Protein AF-A0AAE0UVV4-F1 (afdb_monomer)

Organism: NCBI:txid175788

Secondary structure (DSSP, 8-state):
-----------GGG-HHHHHHHT----PPPPS----SS-SS--------HHHHHHHHHTTTSPPPS---TTSEE--GGGHHHHHHHHHS-TTT-S--HHHHHHHHHTTEE-TTHHHHHHHHHHH-HHHHHH----S--SS---PPPPPSSTTS---------EEEETTEEE-

Mean predicted aligned error: 16.64 Å

Solvent-accessible surface area (backbone atoms only — not comparable to full-atom values): 11741 Å² total; per-residue (Å²): 137,86,86,86,82,84,90,76,96,71,61,72,94,76,42,62,72,64,60,61,63,78,69,66,74,84,76,74,79,76,80,89,73,74,78,65,97,59,65,100,76,68,85,84,60,82,84,75,53,68,64,58,57,49,44,60,54,46,43,77,78,49,71,75,69,98,80,70,64,91,81,40,44,68,55,57,81,93,44,50,66,60,53,50,47,56,61,34,69,32,84,92,50,65,61,54,55,51,71,55,44,43,54,60,48,58,67,49,39,44,56,97,58,49,67,58,54,39,43,52,54,49,67,68,31,64,70,49,55,73,68,52,75,80,84,67,73,75,90,71,76,89,78,74,78,80,82,71,90,52,90,87,71,72,85,88,85,85,82,81,63,79,53,78,75,54,94,87,51,72,39,123

Nearest PDB structures (foldseek):
  7q5b-assembly1_D  TM=4.687E-01  e=5.201E-03  Saccharomyces cerevisiae S288C

Structure (mmCIF, N/CA/C/O backbone):
data_AF-A0AAE0UVV4-F1
#
_entry.id   AF-A0AAE0UVV4-F1
#
loop_
_atom_site.group_PDB
_atom_site.id
_atom_site.type_symbol
_atom_site.label_atom_id
_atom_site.label_alt_id
_atom_site.label_comp_id
_atom_site.label_asym_id
_atom_site.label_entity_id
_atom_site.label_seq_id
_atom_site.pdbx_PDB_ins_code
_atom_site.Cartn_x
_atom_site.Cartn_y
_atom_site.Cartn_z
_atom_site.occupancy
_atom_site.B_iso_or_equiv
_atom_site.auth_seq_id
_atom_site.auth_comp_id
_atom_site.auth_asym_id
_atom_site.auth_atom_id
_atom_site.pdbx_PDB_model_num
ATOM 1 N N . MET A 1 1 ? 54.205 18.860 -28.451 1.00 44.06 1 MET A N 1
ATOM 2 C CA . MET A 1 1 ? 54.454 17.885 -27.366 1.00 44.06 1 MET A CA 1
ATOM 3 C C . MET A 1 1 ? 53.700 16.613 -27.705 1.00 44.06 1 MET A C 1
ATOM 5 O O . MET A 1 1 ? 52.490 16.674 -27.863 1.00 44.06 1 MET A O 1
ATOM 9 N N . ARG A 1 2 ? 54.416 15.512 -27.951 1.00 42.84 2 ARG A N 1
ATOM 10 C CA . ARG A 1 2 ? 53.847 14.228 -28.379 1.00 42.84 2 ARG A CA 1
ATOM 11 C C . ARG A 1 2 ? 53.741 13.358 -27.128 1.00 42.84 2 ARG A C 1
ATOM 13 O O . ARG A 1 2 ? 54.767 13.078 -26.519 1.00 42.84 2 ARG A O 1
ATOM 20 N N . PHE A 1 3 ? 52.525 13.041 -26.698 1.00 47.81 3 PHE A N 1
ATOM 21 C CA . PHE A 1 3 ? 52.316 12.140 -25.568 1.00 47.81 3 PHE A CA 1
ATOM 22 C C . PHE A 1 3 ? 52.391 10.705 -26.067 1.00 47.81 3 PHE A C 1
ATOM 24 O O . PHE A 1 3 ? 51.781 10.377 -27.084 1.00 47.81 3 PHE A O 1
ATOM 31 N N . ASP A 1 4 ? 53.155 9.888 -25.353 1.00 46.38 4 ASP A N 1
ATOM 32 C CA . ASP A 1 4 ? 53.300 8.466 -25.615 1.00 46.38 4 ASP A CA 1
ATOM 33 C C . ASP A 1 4 ? 52.542 7.723 -24.514 1.00 46.38 4 ASP A C 1
ATOM 35 O O . ASP A 1 4 ? 52.834 7.888 -23.327 1.00 46.38 4 ASP A O 1
ATOM 39 N N . PHE A 1 5 ? 51.509 6.974 -24.884 1.00 58.62 5 PHE A N 1
ATOM 40 C CA . PHE A 1 5 ? 50.740 6.176 -23.938 1.00 58.62 5 PHE A CA 1
ATOM 41 C C . PHE A 1 5 ? 50.396 4.823 -24.545 1.00 58.62 5 PHE A C 1
ATOM 43 O O . PHE A 1 5 ? 50.102 4.702 -25.732 1.00 58.62 5 PHE A O 1
ATOM 50 N N . SER A 1 6 ? 50.415 3.795 -23.699 1.00 57.06 6 SER A N 1
ATOM 51 C CA . SER A 1 6 ? 50.010 2.442 -24.062 1.00 57.06 6 SER A CA 1
ATOM 52 C C . SER A 1 6 ? 48.689 2.107 -23.379 1.00 57.06 6 SER A C 1
ATOM 54 O O . SER A 1 6 ? 48.546 2.208 -22.160 1.00 57.06 6 SER A O 1
ATOM 56 N N . VAL A 1 7 ? 47.697 1.725 -24.182 1.00 66.69 7 VAL A N 1
ATOM 57 C CA . VAL A 1 7 ? 46.393 1.277 -23.691 1.00 66.69 7 VAL A CA 1
ATOM 58 C C . VAL A 1 7 ? 46.431 -0.241 -23.594 1.00 66.69 7 VAL A C 1
ATOM 60 O O . VAL A 1 7 ? 46.681 -0.926 -24.582 1.00 66.69 7 VAL A O 1
ATOM 63 N N . THR A 1 8 ? 46.188 -0.778 -22.401 1.00 67.75 8 THR A N 1
ATOM 64 C CA . THR A 1 8 ? 46.103 -2.225 -22.176 1.00 67.75 8 THR A CA 1
ATOM 65 C C . THR A 1 8 ? 44.734 -2.586 -21.621 1.00 67.75 8 THR A C 1
ATOM 67 O O . THR A 1 8 ? 44.234 -1.955 -20.690 1.00 67.75 8 THR A O 1
ATOM 70 N N . TYR A 1 9 ? 44.111 -3.608 -22.208 1.00 65.81 9 TYR A N 1
ATOM 71 C CA . TYR A 1 9 ? 42.823 -4.112 -21.749 1.00 65.81 9 TYR A CA 1
ATOM 72 C C . TYR A 1 9 ? 42.983 -4.854 -20.420 1.00 65.81 9 TYR A C 1
ATOM 74 O O . TYR A 1 9 ? 43.812 -5.760 -20.291 1.00 65.81 9 TYR A O 1
ATOM 82 N N . ARG A 1 10 ? 42.157 -4.492 -19.436 1.00 66.56 10 ARG A N 1
ATOM 83 C CA . ARG A 1 10 ? 42.039 -5.214 -18.169 1.00 66.56 10 ARG A CA 1
ATOM 84 C C . ARG A 1 10 ? 40.591 -5.666 -17.960 1.00 66.56 10 ARG A C 1
ATOM 86 O O . ARG A 1 10 ? 39.703 -4.817 -17.933 1.00 66.56 10 ARG A O 1
ATOM 93 N N . PRO A 1 11 ? 40.342 -6.975 -17.772 1.00 73.06 11 PRO A N 1
ATOM 94 C CA . PRO A 1 11 ? 39.021 -7.489 -17.422 1.00 73.06 11 PRO A CA 1
ATOM 95 C C . PRO A 1 11 ? 38.500 -6.865 -16.120 1.00 73.06 11 PRO A C 1
ATOM 97 O O . PRO A 1 11 ? 39.269 -6.691 -15.172 1.00 73.06 11 PRO A O 1
ATOM 100 N N . GLY A 1 12 ? 37.195 -6.582 -16.053 1.00 65.69 12 GLY A N 1
ATOM 101 C CA . GLY A 1 12 ? 36.562 -5.856 -14.941 1.00 65.69 12 GLY A CA 1
ATOM 102 C C . GLY A 1 12 ? 36.804 -6.465 -13.556 1.00 65.69 12 GLY A C 1
ATOM 103 O O . GLY A 1 12 ? 37.034 -5.735 -12.599 1.00 65.69 12 GLY A O 1
ATOM 104 N N . SER A 1 13 ? 36.905 -7.795 -13.458 1.00 70.94 13 SER A N 1
ATOM 105 C CA . SER A 1 13 ? 37.219 -8.500 -12.204 1.00 70.94 13 SER A CA 1
ATOM 106 C C . SER A 1 13 ? 38.595 -8.157 -11.614 1.00 70.94 13 SER A C 1
ATOM 108 O O . SER A 1 13 ? 38.845 -8.416 -10.441 1.00 70.94 13 SER A O 1
ATOM 110 N N . LYS A 1 14 ? 39.491 -7.562 -12.412 1.00 66.06 14 LYS A N 1
ATOM 111 C CA . LYS A 1 14 ? 40.833 -7.112 -12.012 1.00 66.06 14 LYS A CA 1
ATOM 112 C C . LYS A 1 14 ? 40.971 -5.582 -11.979 1.00 66.06 14 LYS A C 1
ATOM 114 O O . LYS A 1 14 ? 42.071 -5.090 -11.725 1.00 66.06 14 LYS A O 1
ATOM 119 N N . ASN A 1 15 ? 39.893 -4.831 -12.227 1.00 63.50 15 ASN A N 1
ATOM 120 C CA . ASN A 1 15 ? 39.883 -3.364 -12.274 1.00 63.50 15 ASN A CA 1
ATOM 121 C C . ASN A 1 15 ? 39.266 -2.723 -11.013 1.00 63.50 15 ASN A C 1
ATOM 123 O O . ASN A 1 15 ? 38.539 -1.737 -11.088 1.00 63.50 15 ASN A O 1
ATOM 127 N N . SER A 1 16 ? 39.566 -3.276 -9.836 1.00 59.72 16 SER A 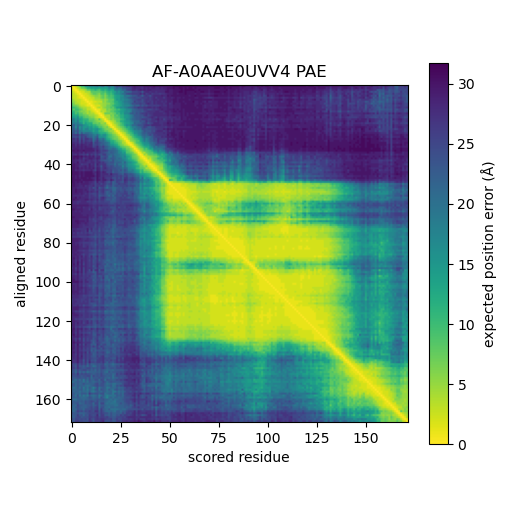N 1
ATOM 128 C CA . SER A 1 16 ? 38.983 -2.831 -8.560 1.00 59.72 16 SER A CA 1
ATOM 129 C C . SER A 1 16 ? 39.376 -1.406 -8.148 1.00 59.72 16 SER A C 1
ATOM 131 O O . SER A 1 16 ? 38.640 -0.746 -7.423 1.00 59.72 16 SER A O 1
ATOM 133 N N . LYS A 1 17 ? 40.533 -0.903 -8.607 1.00 57.97 17 LYS A N 1
ATOM 134 C CA . LYS A 1 17 ? 41.017 0.442 -8.247 1.00 57.97 17 LYS A CA 1
ATOM 135 C C . LYS A 1 17 ? 40.280 1.573 -8.966 1.00 57.97 17 LYS A C 1
ATOM 137 O O . LYS A 1 17 ? 40.100 2.624 -8.365 1.00 57.97 17 LYS A O 1
ATOM 142 N N . ALA A 1 18 ? 39.885 1.379 -10.226 1.00 55.97 18 ALA A N 1
ATOM 143 C CA . ALA A 1 18 ? 39.132 2.392 -10.969 1.00 55.97 18 ALA A CA 1
ATOM 144 C C . ALA A 1 18 ? 37.685 2.493 -10.458 1.00 55.97 18 ALA A C 1
ATOM 146 O O . ALA A 1 18 ? 37.161 3.592 -10.314 1.00 55.97 18 ALA A O 1
ATOM 147 N N . ASP A 1 19 ? 37.088 1.351 -10.106 1.00 57.84 19 ASP A N 1
ATOM 148 C CA . ASP A 1 19 ? 35.742 1.258 -9.528 1.00 57.84 19 ASP A CA 1
ATOM 149 C C . ASP A 1 19 ? 35.641 1.996 -8.176 1.00 57.84 19 ASP A C 1
ATOM 151 O O . ASP A 1 19 ? 34.710 2.761 -7.929 1.00 57.84 19 ASP A O 1
ATOM 155 N N . ALA A 1 20 ? 36.680 1.896 -7.337 1.00 51.31 20 ALA A N 1
ATOM 156 C CA . ALA A 1 20 ? 36.742 2.577 -6.041 1.00 51.31 20 ALA A CA 1
ATOM 157 C C . ALA A 1 20 ? 36.841 4.118 -6.116 1.00 51.31 20 ALA A C 1
ATOM 159 O O . ALA A 1 20 ? 36.597 4.788 -5.111 1.00 51.31 20 ALA A O 1
ATOM 160 N N . LEU A 1 21 ? 37.206 4.693 -7.269 1.00 50.88 21 LEU A N 1
ATOM 161 C CA . LEU A 1 21 ? 37.330 6.146 -7.449 1.00 50.88 21 LEU A CA 1
ATOM 162 C C . LEU A 1 21 ? 36.033 6.810 -7.941 1.00 50.88 21 LEU A C 1
ATOM 164 O O . LEU A 1 21 ? 35.871 8.008 -7.739 1.00 50.88 21 LEU A O 1
ATOM 168 N N . SER A 1 22 ? 35.088 6.060 -8.525 1.00 56.31 22 SER A N 1
ATOM 169 C CA . SER A 1 22 ? 33.776 6.600 -8.943 1.00 56.31 22 SER A CA 1
ATOM 170 C C . SER A 1 22 ? 32.768 6.742 -7.796 1.00 56.31 22 SER A C 1
ATOM 172 O O . SER A 1 22 ? 31.750 7.408 -7.952 1.00 56.31 22 SER A O 1
ATOM 174 N N . CYS A 1 23 ? 33.061 6.164 -6.628 1.00 50.50 23 CYS A N 1
ATOM 175 C CA . CYS A 1 23 ? 32.165 6.162 -5.467 1.00 50.50 23 CYS A CA 1
ATOM 176 C C . CYS A 1 23 ? 32.626 7.082 -4.322 1.00 50.50 23 CYS A C 1
ATOM 178 O O . CYS A 1 23 ? 32.057 7.034 -3.230 1.00 50.50 23 CYS A O 1
ATOM 180 N N . GLN A 1 24 ? 33.654 7.913 -4.530 1.00 48.12 24 GLN A N 1
ATOM 181 C CA . GLN A 1 24 ? 34.086 8.879 -3.519 1.00 48.12 24 GLN A CA 1
ATOM 182 C C . GLN A 1 24 ? 33.157 10.096 -3.529 1.00 48.12 24 GLN A C 1
ATOM 184 O O . GLN A 1 24 ? 33.381 11.073 -4.235 1.00 48.12 24 GLN A O 1
ATOM 189 N N . LEU A 1 25 ? 32.104 10.042 -2.714 1.00 57.22 25 LEU A N 1
ATOM 190 C CA . LEU A 1 25 ? 31.450 11.253 -2.228 1.00 57.22 25 LEU A CA 1
ATOM 191 C C . LEU A 1 25 ? 32.498 12.045 -1.439 1.00 57.22 25 LEU A C 1
ATOM 193 O O . LEU A 1 25 ? 33.008 11.548 -0.433 1.00 57.22 25 LEU A O 1
ATOM 197 N N . GLU A 1 26 ? 32.834 13.254 -1.889 1.00 51.91 26 GLU A N 1
ATOM 198 C CA . GLU A 1 26 ? 33.649 14.184 -1.110 1.00 51.91 26 GLU A CA 1
ATOM 199 C C . GLU A 1 26 ? 32.933 14.509 0.211 1.00 51.91 26 GLU A C 1
ATOM 201 O O . GLU A 1 26 ? 32.137 15.444 0.313 1.00 51.91 26 GLU A O 1
ATOM 206 N N . PHE A 1 27 ? 33.207 13.735 1.258 1.00 51.19 27 PHE A N 1
ATOM 207 C CA . PHE A 1 27 ? 32.831 14.102 2.614 1.00 51.19 27 PHE A CA 1
ATOM 208 C C . PHE A 1 27 ? 33.784 15.201 3.084 1.00 51.19 27 PHE A C 1
ATOM 210 O O . PHE A 1 27 ? 34.839 14.929 3.657 1.00 51.19 27 PHE A O 1
ATOM 217 N N . LYS A 1 28 ? 33.407 16.465 2.862 1.00 51.22 28 LYS A N 1
ATOM 218 C CA . LYS A 1 28 ? 33.945 17.570 3.664 1.00 51.22 28 LYS A CA 1
ATOM 219 C C . LYS A 1 28 ? 33.680 17.239 5.131 1.00 51.22 28 LYS A C 1
ATOM 221 O O . LYS A 1 28 ? 32.526 17.087 5.532 1.00 51.22 28 LYS A O 1
ATOM 226 N N . SER A 1 29 ? 34.739 17.111 5.923 1.00 49.31 29 SER A N 1
ATOM 227 C CA . SER A 1 29 ? 34.623 16.981 7.371 1.00 49.31 29 SER A CA 1
ATOM 228 C C . SER A 1 29 ? 33.846 18.189 7.916 1.00 49.31 29 SER A C 1
ATOM 230 O O . SER A 1 29 ? 34.221 19.331 7.634 1.00 49.31 29 SER A O 1
ATOM 232 N N . PRO A 1 30 ? 32.738 17.984 8.652 1.00 55.34 30 PRO A N 1
ATOM 233 C CA . PRO A 1 30 ? 32.025 19.097 9.255 1.00 55.34 30 PRO A CA 1
ATOM 234 C C . PRO A 1 30 ? 32.902 19.744 10.342 1.00 55.34 30 PRO A C 1
ATOM 236 O O . PRO A 1 30 ? 33.648 19.036 11.026 1.00 55.34 30 PRO A O 1
ATOM 239 N N . PRO A 1 31 ? 32.829 21.075 10.527 1.00 55.22 31 PRO A N 1
ATOM 240 C CA . PRO A 1 31 ? 33.503 21.746 11.633 1.00 55.22 31 PRO A CA 1
ATOM 241 C C . PRO A 1 31 ? 33.039 21.175 12.983 1.00 55.22 31 PRO A C 1
ATOM 243 O O . PRO A 1 31 ? 31.887 20.765 13.140 1.00 55.22 31 PRO A O 1
ATOM 246 N N . SER A 1 32 ? 33.954 21.144 13.955 1.00 57.62 32 SER A N 1
ATOM 247 C CA . SER A 1 32 ? 33.741 20.589 15.293 1.00 57.62 32 SER A CA 1
ATOM 248 C C . SER A 1 32 ? 32.548 21.245 16.004 1.00 57.62 32 SER A C 1
ATOM 250 O O . SER A 1 32 ? 32.623 22.395 16.426 1.00 57.62 32 SER A O 1
ATOM 252 N N . HIS A 1 33 ? 31.473 20.466 16.119 1.00 63.03 33 HIS A N 1
ATOM 253 C CA . HIS A 1 33 ? 30.318 20.577 17.016 1.00 63.03 33 HIS A CA 1
ATOM 254 C C . HIS A 1 33 ? 29.717 21.971 17.280 1.00 63.03 33 HIS A C 1
ATOM 256 O O . HIS A 1 33 ? 30.037 22.607 18.284 1.00 63.03 33 HIS A O 1
ATOM 262 N N . PRO A 1 34 ? 28.662 22.364 16.550 1.00 60.09 34 PRO A N 1
ATOM 263 C CA . PRO A 1 34 ? 27.498 22.932 17.205 1.00 60.09 34 PRO A CA 1
ATOM 264 C C . PRO A 1 34 ? 26.677 21.785 17.819 1.00 60.09 34 PRO A C 1
ATOM 266 O O . PRO A 1 34 ? 26.549 20.712 17.222 1.00 60.09 34 PRO A O 1
ATOM 269 N N . ASN A 1 35 ? 26.139 21.989 19.024 1.00 62.50 35 ASN A N 1
ATOM 270 C CA . ASN A 1 35 ? 25.149 21.088 19.622 1.00 62.50 35 ASN A CA 1
ATOM 271 C C . ASN A 1 35 ? 24.112 20.673 18.563 1.00 62.50 35 ASN A C 1
ATOM 273 O O . ASN A 1 35 ? 23.694 21.532 17.776 1.00 62.50 35 ASN A O 1
ATOM 277 N N . PRO A 1 36 ? 23.691 19.397 18.503 1.00 62.62 36 PRO A N 1
ATOM 278 C CA . PRO A 1 36 ? 22.674 19.009 17.545 1.00 62.62 36 PRO A CA 1
ATOM 279 C C . PRO A 1 36 ? 21.426 19.865 17.803 1.00 62.62 36 PRO A C 1
ATOM 281 O O . PRO A 1 36 ? 20.995 20.019 18.945 1.00 62.62 36 PRO A O 1
ATOM 284 N N . ILE A 1 37 ? 20.875 20.456 16.735 1.00 69.75 37 ILE A N 1
ATOM 285 C CA . ILE A 1 37 ? 19.671 21.314 16.784 1.00 69.75 37 ILE A CA 1
ATOM 286 C C . ILE A 1 37 ? 18.520 20.587 17.500 1.00 69.75 37 ILE A C 1
ATOM 288 O O . ILE A 1 37 ? 17.656 21.208 18.114 1.00 69.75 37 ILE A O 1
ATOM 292 N N . LEU A 1 38 ? 18.539 19.256 17.445 1.00 61.97 38 LEU A N 1
ATOM 293 C CA . LEU A 1 38 ? 17.647 18.377 18.174 1.00 61.97 38 LEU A CA 1
ATOM 294 C C . LEU A 1 38 ? 18.450 17.627 19.247 1.00 61.97 38 LEU A C 1
ATOM 296 O O . LEU A 1 38 ? 19.525 17.109 18.942 1.00 61.97 38 LEU A O 1
ATOM 300 N N . PRO A 1 39 ? 17.954 17.520 20.489 1.00 68.62 39 PRO A N 1
ATOM 301 C CA . PRO A 1 39 ? 18.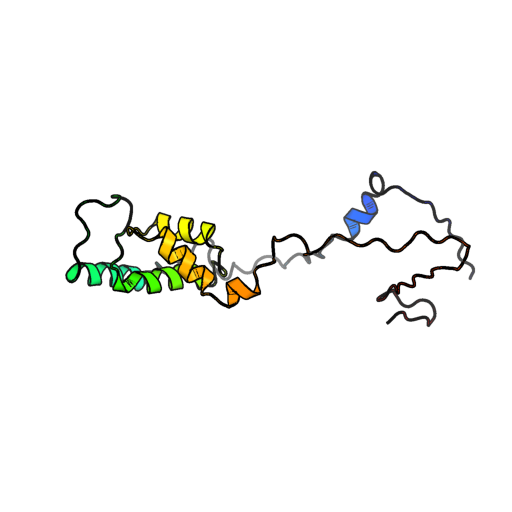617 16.707 21.501 1.00 68.62 39 PRO A CA 1
ATOM 302 C C . PRO A 1 39 ? 18.618 15.227 21.080 1.00 68.62 39 PRO A C 1
ATOM 304 O O . PRO A 1 39 ? 17.788 14.793 20.281 1.00 68.62 39 PRO A O 1
ATOM 307 N N . TYR A 1 40 ? 19.527 14.439 21.664 1.00 70.19 40 TYR A N 1
ATOM 308 C CA . TYR A 1 40 ? 19.744 13.015 21.348 1.00 70.19 40 TYR A CA 1
ATOM 309 C C . TYR A 1 40 ? 18.466 12.153 21.431 1.00 70.19 40 TYR A C 1
ATOM 311 O O . TYR A 1 40 ? 18.340 11.133 20.759 1.00 70.19 40 TYR A O 1
ATOM 319 N N . SER A 1 41 ? 17.479 12.602 22.206 1.00 66.88 41 SER A N 1
ATOM 320 C CA . SER A 1 41 ? 16.105 12.120 22.148 1.00 66.88 41 SER A CA 1
ATOM 321 C C . SER A 1 41 ? 15.159 13.235 22.588 1.00 66.88 41 SER A C 1
ATOM 323 O O . SER A 1 41 ? 15.274 13.735 23.707 1.00 66.88 41 SER A O 1
ATOM 325 N N . PHE A 1 42 ? 14.203 13.603 21.740 1.00 58.25 42 PHE A N 1
ATOM 326 C CA . PHE A 1 42 ? 13.060 14.430 22.118 1.00 58.25 42 PHE A CA 1
ATOM 327 C C . PHE A 1 42 ? 11.790 13.722 21.675 1.00 58.25 42 PHE A C 1
ATOM 329 O O . PHE A 1 42 ? 11.670 13.304 20.522 1.00 58.25 42 PHE A O 1
ATOM 336 N N . ILE A 1 43 ? 10.833 13.589 22.589 1.00 60.12 43 ILE A N 1
ATOM 337 C CA . ILE A 1 43 ? 9.481 13.176 22.228 1.00 60.12 43 ILE A CA 1
ATOM 338 C C . ILE A 1 43 ? 8.852 14.382 21.531 1.00 60.12 43 ILE A C 1
ATOM 340 O O . ILE A 1 43 ? 8.356 15.296 22.186 1.00 60.12 43 ILE A O 1
ATOM 344 N N . LEU A 1 44 ? 8.907 14.396 20.198 1.00 57.44 44 LEU A N 1
ATOM 345 C CA . LEU A 1 44 ? 8.286 15.412 19.347 1.00 57.44 44 LEU A CA 1
ATOM 346 C C . LEU A 1 44 ? 6.760 15.221 19.349 1.00 57.44 44 LEU A C 1
ATOM 348 O O . LEU A 1 44 ? 6.175 14.812 18.356 1.00 57.44 44 LEU A O 1
ATOM 352 N N . ALA A 1 45 ? 6.146 15.458 20.511 1.00 43.34 45 ALA A N 1
ATOM 353 C CA . ALA A 1 45 ? 4.766 15.142 20.864 1.00 43.34 45 ALA A CA 1
ATOM 354 C C . ALA A 1 45 ? 4.391 13.650 20.730 1.00 43.34 45 ALA A C 1
ATOM 356 O O . ALA A 1 45 ? 4.787 12.924 19.821 1.00 43.34 45 ALA A O 1
ATOM 357 N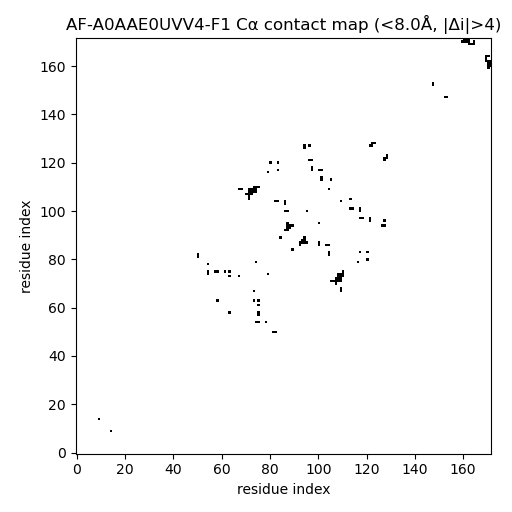 N . SER A 1 46 ? 3.549 13.167 21.647 1.00 47.22 46 SER A N 1
ATOM 358 C CA . SER A 1 46 ? 2.769 11.965 21.358 1.00 47.22 46 SER A CA 1
ATOM 359 C C . SER A 1 46 ? 1.866 12.327 20.189 1.00 47.22 46 SER A C 1
ATOM 361 O O . SER A 1 46 ? 0.983 13.172 20.354 1.00 47.22 46 SER A O 1
ATOM 363 N N . ILE A 1 47 ? 2.100 11.753 19.005 1.00 54.81 47 ILE A N 1
ATOM 364 C CA . ILE A 1 47 ? 1.165 11.900 17.894 1.00 54.81 47 ILE A CA 1
ATOM 365 C C . ILE A 1 47 ? -0.111 11.162 18.311 1.00 54.81 47 ILE A C 1
ATOM 367 O O . ILE A 1 47 ? -0.306 9.974 18.059 1.00 54.81 47 ILE A O 1
ATOM 371 N N . GLN A 1 48 ? -0.963 11.858 19.052 1.00 50.88 48 GLN A N 1
ATOM 372 C CA . GLN A 1 48 ? -2.306 11.432 19.375 1.00 50.88 48 GLN A CA 1
ATOM 373 C C . GLN A 1 48 ? -3.131 11.655 18.119 1.00 50.88 48 GLN A C 1
ATOM 375 O O . GLN A 1 48 ? -3.709 12.715 17.904 1.00 50.88 48 GLN A O 1
ATOM 380 N N . TRP A 1 49 ? -3.115 10.647 17.255 1.00 65.06 49 TRP A N 1
ATOM 381 C CA . TRP A 1 49 ? -3.833 10.642 15.993 1.00 65.06 49 TRP A CA 1
ATOM 382 C C . TRP A 1 49 ? -5.318 10.899 16.257 1.00 65.06 49 TRP A C 1
ATOM 384 O O . TRP A 1 49 ? -5.984 10.061 16.868 1.00 65.06 49 TRP A O 1
ATOM 394 N N . ASN A 1 50 ? -5.839 12.035 15.784 1.00 78.56 50 ASN A N 1
ATOM 395 C CA . ASN A 1 50 ? -7.270 12.369 15.831 1.00 78.56 50 ASN A CA 1
ATOM 396 C C . ASN A 1 50 ? -8.148 11.185 15.380 1.00 78.56 50 ASN A C 1
ATOM 398 O O . ASN A 1 50 ? -9.200 10.943 15.957 1.00 78.56 50 ASN A O 1
ATOM 402 N N . LEU A 1 51 ? -7.634 10.372 14.453 1.00 87.06 51 LEU A N 1
ATOM 403 C CA . LEU A 1 51 ? -8.236 9.131 13.972 1.00 87.06 51 LEU A CA 1
ATOM 404 C C . LEU A 1 51 ? -8.574 8.110 15.074 1.00 87.06 51 LEU A C 1
ATOM 406 O O . LEU A 1 51 ? -9.639 7.509 15.039 1.00 87.06 51 LEU A O 1
ATOM 410 N N . ILE A 1 52 ? -7.703 7.892 16.065 1.00 87.62 52 ILE A N 1
ATOM 411 C CA . ILE A 1 52 ? -7.980 6.914 17.137 1.00 87.62 52 ILE A CA 1
ATOM 412 C C . ILE A 1 52 ? -9.104 7.427 18.035 1.00 87.62 52 ILE A C 1
ATOM 414 O O . ILE A 1 52 ? -9.987 6.658 18.405 1.00 87.62 52 ILE A O 1
ATOM 418 N N . LYS A 1 53 ? -9.095 8.730 18.345 1.00 87.56 53 LYS A N 1
ATOM 419 C CA . LYS A 1 53 ? -10.163 9.377 19.118 1.00 87.56 53 LYS A CA 1
ATOM 420 C C . LYS A 1 53 ? -11.494 9.332 18.371 1.00 87.56 53 LYS A C 1
ATOM 422 O O . LYS A 1 53 ? -12.531 9.133 18.990 1.00 87.56 53 LYS A O 1
ATOM 427 N N . GLU A 1 54 ? -11.467 9.489 17.050 1.00 90.00 54 GLU A N 1
ATOM 428 C CA . GLU A 1 54 ? -12.646 9.341 16.195 1.00 90.00 54 GLU A CA 1
ATOM 429 C C . GLU A 1 54 ? -13.176 7.909 16.189 1.00 90.00 54 GLU A C 1
ATOM 431 O O . GLU A 1 54 ? -14.375 7.726 16.360 1.00 90.00 54 GLU A O 1
ATOM 436 N N . ILE A 1 55 ? -12.307 6.898 16.081 1.00 90.94 55 ILE A N 1
ATOM 437 C CA . ILE A 1 55 ? -12.716 5.487 16.168 1.00 90.94 55 ILE A CA 1
ATOM 438 C C . ILE A 1 55 ? -13.346 5.190 17.532 1.00 90.94 55 ILE A C 1
ATOM 440 O O . ILE A 1 55 ? -14.418 4.599 17.594 1.00 90.94 55 ILE A O 1
ATOM 444 N N . GLN A 1 56 ? -12.720 5.650 18.618 1.00 88.50 56 GLN A N 1
ATOM 445 C CA . GLN A 1 56 ? -13.257 5.491 19.972 1.00 88.50 56 GLN A CA 1
ATOM 446 C C . GLN A 1 56 ? -14.610 6.188 20.148 1.00 88.50 56 GLN A C 1
ATOM 448 O O . GLN A 1 56 ? -15.488 5.650 20.811 1.00 88.50 56 GLN A O 1
ATOM 453 N N . ARG A 1 57 ? -14.799 7.372 19.550 1.00 88.81 57 ARG A N 1
ATOM 454 C CA . ARG A 1 57 ? -16.092 8.069 19.561 1.00 88.81 57 ARG A CA 1
ATOM 455 C C . ARG A 1 57 ? -17.140 7.308 18.755 1.00 88.81 57 ARG A C 1
ATOM 457 O O . ARG A 1 57 ? -18.259 7.171 19.223 1.00 88.81 57 ARG A O 1
ATOM 464 N N . ALA A 1 58 ? -16.775 6.797 17.584 1.00 89.62 58 ALA A N 1
ATOM 465 C CA . ALA A 1 58 ? -17.680 6.034 16.734 1.00 89.62 58 ALA A CA 1
ATOM 466 C C . ALA A 1 58 ? -18.126 4.715 17.389 1.00 89.62 58 ALA A C 1
ATOM 468 O O . ALA A 1 58 ? -19.232 4.256 17.127 1.00 89.62 58 ALA A O 1
ATOM 469 N N . HIS A 1 59 ? -17.341 4.149 18.315 1.00 88.38 59 HIS A N 1
ATOM 470 C CA . HIS A 1 59 ? -17.788 3.014 19.136 1.00 88.38 59 HIS A CA 1
ATOM 471 C C . HIS A 1 59 ? -18.954 3.338 20.080 1.00 88.38 59 HIS A C 1
ATOM 473 O O . HIS A 1 59 ? -19.597 2.413 20.567 1.00 88.38 59 HIS A O 1
ATOM 479 N N . ALA A 1 60 ? -19.249 4.618 20.336 1.00 84.56 60 ALA A N 1
ATOM 480 C CA . ALA A 1 60 ? -20.456 5.011 21.064 1.00 84.56 60 ALA A CA 1
ATOM 481 C C . ALA A 1 60 ? -21.734 4.828 20.223 1.00 84.56 60 ALA A C 1
ATOM 483 O O . ALA A 1 60 ? -22.814 4.686 20.790 1.00 84.56 60 ALA A O 1
ATOM 484 N N . GLU A 1 61 ? -21.612 4.829 18.893 1.00 82.81 61 GLU A N 1
ATOM 485 C CA . GLU A 1 61 ? -22.723 4.685 17.944 1.00 82.81 61 GLU A CA 1
ATOM 486 C C . GLU A 1 61 ? -22.798 3.260 17.369 1.00 82.81 61 GLU A C 1
ATOM 488 O O . GLU A 1 61 ? -23.886 2.707 17.223 1.00 82.81 61 GLU A O 1
ATOM 493 N N . GLU A 1 62 ? -21.647 2.640 17.091 1.00 83.75 62 GLU A N 1
ATOM 494 C CA . GLU A 1 62 ? -21.527 1.279 16.562 1.00 83.75 62 GLU A CA 1
ATOM 495 C C . GLU A 1 62 ? -20.663 0.423 17.498 1.00 83.75 62 GLU A C 1
ATOM 497 O O . GLU A 1 62 ? -19.434 0.540 17.537 1.00 83.75 62 GLU A O 1
ATOM 502 N N . ALA A 1 63 ? -21.311 -0.457 18.263 1.00 82.19 63 ALA A N 1
ATOM 503 C CA . ALA A 1 63 ? -20.605 -1.349 19.171 1.00 82.19 63 ALA A CA 1
ATOM 504 C C . ALA A 1 63 ? -19.717 -2.343 18.393 1.00 82.19 63 ALA A C 1
ATOM 506 O O . ALA A 1 63 ? -20.144 -2.879 17.366 1.00 82.19 63 ALA A O 1
ATOM 507 N N . PRO A 1 64 ? -18.502 -2.653 18.886 1.00 84.31 64 PRO A N 1
ATOM 508 C CA . PRO A 1 64 ? -17.667 -3.678 18.279 1.00 84.31 64 PRO A CA 1
ATOM 509 C C . PRO A 1 64 ? -18.372 -5.043 18.268 1.00 84.31 64 PRO A C 1
ATOM 511 O O . PRO A 1 64 ? -19.083 -5.374 19.221 1.00 84.31 64 PRO A O 1
ATOM 514 N N . PRO A 1 65 ? -18.140 -5.882 17.245 1.00 86.31 65 PRO A N 1
ATOM 515 C CA . PRO A 1 65 ? -18.658 -7.244 17.230 1.00 86.31 65 PRO A CA 1
ATOM 516 C C . PRO A 1 65 ? -18.107 -8.052 18.413 1.00 86.31 65 PRO A C 1
ATOM 518 O O . PRO A 1 65 ? -16.993 -7.819 18.873 1.00 86.31 65 PRO A O 1
ATOM 521 N N . ALA A 1 66 ? -18.857 -9.056 18.876 1.00 81.25 66 ALA A N 1
ATOM 522 C CA . ALA A 1 66 ? -18.476 -9.865 20.041 1.00 81.25 66 ALA A CA 1
ATOM 523 C C . ALA A 1 66 ? -17.142 -10.626 19.873 1.00 81.25 66 ALA A C 1
ATOM 525 O O . ALA A 1 66 ? -16.504 -10.988 20.858 1.00 81.25 66 ALA A O 1
ATOM 526 N N . ALA A 1 67 ? -16.713 -10.864 18.630 1.00 82.69 67 ALA A N 1
ATOM 527 C CA . ALA A 1 67 ? -15.477 -11.565 18.308 1.00 82.69 67 ALA A CA 1
ATOM 528 C C . ALA A 1 67 ? -14.594 -10.719 17.378 1.00 82.69 67 ALA A C 1
ATOM 530 O O . ALA A 1 67 ? -14.848 -10.615 16.179 1.00 82.69 67 ALA A O 1
ATOM 531 N N . PHE A 1 68 ? -13.520 -10.152 17.927 1.00 86.94 68 PHE A N 1
ATOM 532 C CA . PHE A 1 68 ? -12.406 -9.582 17.169 1.00 86.94 68 PHE A CA 1
ATOM 533 C C . PHE A 1 68 ? -11.084 -9.806 17.923 1.00 86.94 68 PHE A C 1
ATOM 535 O O . PHE A 1 68 ? -11.097 -10.109 19.118 1.00 86.94 68 PHE A O 1
ATOM 542 N N . PRO A 1 69 ? -9.921 -9.704 17.254 1.00 87.19 69 PRO A N 1
ATOM 543 C CA . PRO A 1 69 ? -8.637 -9.966 17.897 1.00 87.19 69 PRO A CA 1
ATOM 544 C C . PRO A 1 69 ? -8.364 -8.987 19.057 1.00 87.19 69 PRO A C 1
ATOM 546 O O . PRO A 1 69 ? -8.387 -7.779 18.822 1.00 87.19 69 PRO A O 1
ATOM 549 N N . PRO A 1 70 ? -8.012 -9.466 20.269 1.00 80.56 70 PRO A N 1
ATOM 550 C CA . PRO A 1 70 ? -7.910 -8.624 21.469 1.00 80.56 70 PRO A CA 1
ATOM 551 C C . PRO A 1 70 ? -6.791 -7.573 21.403 1.00 80.56 70 PRO A C 1
ATOM 553 O O . PRO A 1 70 ? -6.823 -6.581 22.121 1.00 80.56 70 PRO A O 1
ATOM 556 N N . SER A 1 71 ? -5.799 -7.765 20.529 1.00 88.19 71 SER A N 1
ATOM 557 C CA . SER A 1 71 ? -4.686 -6.832 20.322 1.00 88.19 71 SER A CA 1
ATOM 558 C C . SER A 1 71 ? -4.937 -5.785 19.230 1.00 88.19 71 SER A C 1
ATOM 560 O O . SER A 1 71 ? -4.026 -5.024 18.897 1.00 88.19 71 SER A O 1
ATOM 562 N N . LYS A 1 72 ? -6.139 -5.742 18.639 1.00 90.31 72 LYS A N 1
ATOM 563 C CA . LYS A 1 72 ? -6.468 -4.856 17.515 1.00 90.31 72 LYS A CA 1
ATOM 564 C C . LYS A 1 72 ? -7.674 -3.981 17.822 1.00 90.31 72 LYS A C 1
ATOM 566 O O . LYS A 1 72 ? -8.598 -4.392 18.510 1.00 90.31 72 LYS A O 1
ATOM 571 N N . LEU A 1 73 ? -7.676 -2.781 17.255 1.00 91.50 73 LEU A N 1
ATOM 572 C CA . LEU A 1 73 ? -8.792 -1.851 17.339 1.00 91.50 73 LEU A CA 1
ATOM 573 C C . LEU A 1 73 ? -9.798 -2.149 16.222 1.00 91.50 73 LEU A C 1
ATOM 575 O O . LEU A 1 73 ? -9.444 -2.089 15.041 1.00 91.50 73 LEU A O 1
ATOM 579 N N . TYR A 1 74 ? -11.039 -2.457 16.594 1.00 93.12 74 TYR A N 1
ATOM 580 C CA . TYR A 1 74 ? -12.135 -2.567 15.634 1.00 93.12 74 TYR A CA 1
ATOM 581 C C . TYR A 1 74 ? -12.420 -1.205 14.989 1.00 93.12 74 TYR A C 1
ATOM 583 O O . TYR A 1 74 ? -12.494 -0.197 15.693 1.00 93.12 74 TYR A O 1
ATOM 591 N N . VAL A 1 75 ? -12.580 -1.168 13.666 1.00 94.25 75 VAL A N 1
ATOM 592 C CA . VAL A 1 75 ? -12.894 0.064 12.927 1.00 94.25 75 VAL A CA 1
ATOM 593 C C . VAL A 1 75 ? -14.333 -0.001 12.394 1.00 94.25 75 VAL A C 1
ATOM 595 O O . VAL A 1 75 ? -14.616 -0.877 11.572 1.00 94.25 75 VAL A O 1
ATOM 598 N N . PRO A 1 76 ? -15.211 0.929 12.817 1.00 93.69 76 PRO A N 1
ATOM 599 C CA . PRO A 1 76 ? -16.551 1.129 12.256 1.00 93.69 76 PRO A CA 1
ATOM 600 C C . PRO A 1 76 ? -16.530 1.359 10.745 1.00 93.69 76 PRO A C 1
ATOM 602 O O . PRO A 1 76 ? -15.587 1.970 10.227 1.00 93.69 76 PRO A O 1
ATOM 605 N N . ALA A 1 77 ? -17.576 0.923 10.040 1.00 92.25 77 ALA A N 1
ATOM 606 C CA . ALA A 1 77 ? -17.636 0.971 8.572 1.00 92.25 77 ALA A CA 1
ATOM 607 C C . ALA A 1 77 ? -17.404 2.385 8.008 1.00 92.25 77 ALA A C 1
ATOM 609 O O . ALA A 1 77 ? -16.666 2.578 7.042 1.00 92.25 77 ALA A O 1
ATOM 610 N N . LEU A 1 78 ? -17.948 3.392 8.693 1.00 92.88 78 LEU A N 1
ATOM 611 C CA . LEU A 1 78 ? -17.843 4.812 8.345 1.00 92.88 78 LEU A CA 1
ATOM 612 C C . LEU A 1 78 ? -16.395 5.337 8.322 1.00 92.88 78 LEU A C 1
ATOM 614 O O . LEU A 1 78 ? -16.109 6.351 7.687 1.00 92.88 78 LEU A O 1
ATOM 618 N N . LEU A 1 79 ? -15.471 4.665 9.015 1.00 94.50 79 LEU A N 1
ATOM 619 C CA . LEU A 1 79 ? -14.083 5.102 9.177 1.00 94.50 79 LEU A CA 1
ATOM 620 C C . LEU A 1 79 ? -13.078 4.271 8.373 1.00 94.50 79 LEU A C 1
ATOM 622 O O . LEU A 1 79 ? -11.896 4.620 8.367 1.00 94.50 79 LEU A O 1
ATOM 626 N N . HIS A 1 80 ? -13.507 3.219 7.662 1.00 94.88 80 HIS A N 1
ATOM 627 C CA . HIS A 1 80 ? -12.607 2.366 6.868 1.00 94.88 80 HIS A CA 1
ATOM 628 C C . HIS A 1 80 ? -11.777 3.189 5.884 1.00 94.88 80 HIS A C 1
ATOM 630 O O . HIS A 1 80 ? -10.548 3.150 5.924 1.00 94.88 80 HIS A O 1
ATOM 636 N N . LEU A 1 81 ? -12.438 4.011 5.065 1.00 94.44 81 LEU A N 1
ATOM 637 C CA . LEU A 1 81 ? -11.779 4.847 4.062 1.00 94.44 81 LEU A CA 1
ATOM 638 C C . LEU A 1 81 ? -10.796 5.836 4.699 1.00 94.44 81 LEU A C 1
ATOM 640 O O . LEU A 1 81 ? -9.683 6.009 4.208 1.00 94.44 81 LEU A O 1
ATOM 644 N N . ARG A 1 82 ? -11.167 6.424 5.840 1.00 93.19 82 ARG A N 1
ATOM 645 C CA . ARG A 1 82 ? -10.325 7.389 6.551 1.00 93.19 82 ARG A CA 1
ATOM 6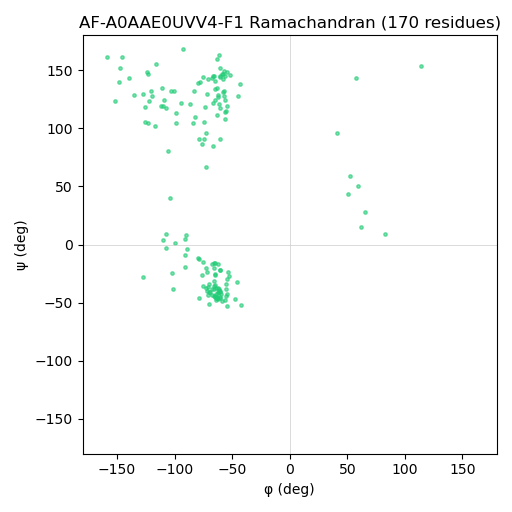46 C C . ARG A 1 82 ? -9.064 6.748 7.132 1.00 93.19 82 ARG A C 1
ATOM 648 O O . ARG A 1 82 ? -7.989 7.342 7.073 1.00 93.19 82 ARG A O 1
ATOM 655 N N . VAL A 1 83 ? -9.173 5.525 7.654 1.00 93.62 83 VAL A N 1
ATOM 656 C CA . VAL A 1 83 ? -8.014 4.737 8.102 1.00 93.62 83 VAL A CA 1
ATOM 657 C C . VAL A 1 83 ? -7.109 4.394 6.920 1.00 93.62 83 VAL A C 1
ATOM 659 O O . VAL A 1 83 ? -5.892 4.534 7.031 1.00 93.62 83 VAL A O 1
ATOM 662 N N . LEU A 1 84 ? -7.680 3.972 5.789 1.00 94.31 84 LEU A N 1
ATOM 663 C CA . LEU A 1 84 ? -6.909 3.616 4.596 1.00 94.31 84 LEU A CA 1
ATOM 664 C C . LEU A 1 84 ? -6.159 4.817 4.014 1.00 94.31 84 LEU A C 1
ATOM 666 O O . LEU A 1 84 ? -4.958 4.698 3.780 1.00 94.31 84 LEU A O 1
ATOM 670 N N . GLN A 1 85 ? -6.816 5.973 3.882 1.00 92.62 85 GLN A N 1
ATOM 671 C CA . GLN A 1 85 ? -6.178 7.236 3.491 1.00 92.62 85 GLN A CA 1
ATOM 672 C C . 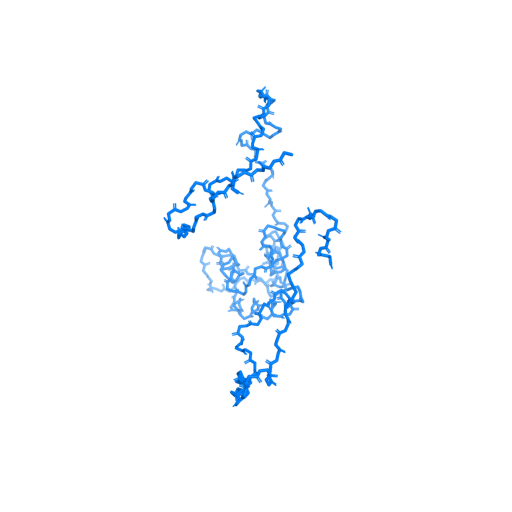GLN A 1 85 ? -5.033 7.597 4.434 1.00 92.62 85 GLN A C 1
ATOM 674 O O . GLN A 1 85 ? -3.922 7.860 3.991 1.00 92.62 85 GLN A O 1
ATOM 679 N N . TRP A 1 86 ? -5.265 7.530 5.747 1.00 90.56 86 TRP A N 1
ATOM 680 C CA . TRP A 1 86 ? -4.239 7.865 6.730 1.00 90.56 86 TRP A CA 1
ATOM 681 C C . TRP A 1 86 ? -2.994 6.969 6.626 1.00 90.56 86 TRP A C 1
ATOM 683 O O . TRP A 1 86 ? -1.869 7.459 6.713 1.00 90.56 86 TRP A O 1
ATOM 693 N N . VAL A 1 87 ? -3.167 5.660 6.408 1.00 90.94 87 VAL A N 1
ATOM 694 C CA . VAL A 1 87 ? -2.033 4.738 6.227 1.00 90.94 87 VAL A CA 1
ATOM 695 C C . VAL A 1 87 ? -1.352 4.945 4.870 1.00 90.94 87 VAL A C 1
ATOM 697 O O . VAL A 1 87 ? -0.126 4.880 4.796 1.00 90.94 87 VAL A O 1
ATOM 700 N N . HIS A 1 88 ? -2.114 5.172 3.804 1.00 92.69 88 HIS A N 1
ATOM 701 C CA . HIS A 1 88 ? -1.609 5.231 2.433 1.00 92.69 88 HIS A CA 1
ATOM 702 C C . HIS A 1 88 ? -0.938 6.567 2.080 1.00 92.69 88 HIS A C 1
ATOM 704 O O . HIS A 1 88 ? 0.158 6.557 1.521 1.00 92.69 88 HIS A O 1
ATOM 710 N N . ASP A 1 89 ? -1.569 7.688 2.441 1.00 88.25 89 ASP A N 1
ATOM 711 C CA . ASP A 1 89 ? -1.166 9.049 2.052 1.00 88.25 89 ASP A CA 1
ATOM 712 C C . ASP A 1 89 ? -0.174 9.682 3.038 1.00 88.25 89 ASP A C 1
ATOM 714 O O . ASP A 1 89 ? 0.307 10.795 2.819 1.00 88.25 89 ASP A O 1
ATOM 718 N N . SER A 1 90 ? 0.152 8.998 4.142 1.00 83.94 90 SER A N 1
ATOM 719 C CA . SER A 1 90 ? 1.163 9.493 5.077 1.00 83.94 90 SER A CA 1
ATOM 720 C C . SER A 1 90 ? 2.493 9.709 4.339 1.00 83.94 90 SER A C 1
ATOM 722 O O . SER A 1 90 ? 2.998 8.754 3.734 1.00 83.94 90 SER A O 1
ATOM 724 N N . PRO A 1 91 ? 3.125 10.898 4.442 1.00 75.88 91 PRO A N 1
ATOM 725 C CA . PRO A 1 91 ? 4.399 11.186 3.776 1.00 75.88 91 PRO A CA 1
ATOM 726 C C . PRO A 1 91 ? 5.500 10.168 4.099 1.00 75.88 91 PRO A C 1
ATOM 728 O O . PRO A 1 91 ? 6.361 9.887 3.275 1.00 75.88 91 PRO A O 1
ATOM 731 N N . SER A 1 92 ? 5.446 9.570 5.292 1.00 76.44 92 SER A N 1
ATOM 732 C CA . SER A 1 92 ? 6.371 8.524 5.737 1.00 76.44 92 SER A CA 1
ATOM 733 C C . SER A 1 92 ? 6.165 7.155 5.077 1.00 76.44 92 SER A C 1
ATOM 735 O O . SER A 1 92 ? 7.072 6.327 5.115 1.00 76.44 92 SER A O 1
ATOM 737 N N . ASN A 1 93 ? 4.986 6.888 4.508 1.00 78.38 93 ASN A N 1
ATOM 738 C CA . ASN A 1 93 ? 4.616 5.584 3.956 1.00 78.38 93 ASN A CA 1
ATOM 739 C C . ASN A 1 93 ? 4.710 5.535 2.425 1.00 78.38 93 ASN A C 1
ATOM 741 O O . ASN A 1 93 ? 4.896 4.446 1.884 1.00 78.38 93 ASN A O 1
ATOM 745 N N . GLY A 1 94 ? 4.613 6.684 1.747 1.00 83.81 94 GLY A N 1
ATOM 746 C CA . GLY A 1 94 ? 4.948 6.828 0.328 1.00 83.81 94 GLY A CA 1
ATOM 747 C C . GLY A 1 94 ? 4.135 5.938 -0.614 1.00 83.81 94 GLY A C 1
ATOM 748 O O . GLY A 1 94 ? 4.726 5.244 -1.436 1.00 83.81 94 GLY A O 1
ATOM 749 N N . HIS A 1 95 ? 2.803 5.933 -0.494 1.00 89.56 95 HIS A N 1
ATOM 750 C CA . HIS A 1 95 ? 1.908 5.148 -1.358 1.00 89.56 95 HIS A CA 1
ATOM 751 C C . HIS A 1 95 ? 2.277 3.648 -1.456 1.00 89.56 95 HIS A C 1
ATOM 753 O O . HIS A 1 95 ? 2.540 3.123 -2.543 1.00 89.56 95 HIS A O 1
ATOM 759 N N . PRO A 1 96 ? 2.315 2.910 -0.329 1.00 88.44 96 PRO A N 1
ATOM 760 C CA . PRO A 1 96 ? 2.721 1.514 -0.358 1.00 88.44 96 PRO A CA 1
ATOM 761 C C . PRO A 1 96 ? 1.731 0.642 -1.139 1.00 88.44 96 PRO A C 1
ATOM 763 O O . PRO A 1 96 ? 0.516 0.795 -1.037 1.00 88.44 96 PRO A O 1
ATOM 766 N N . GLY A 1 97 ? 2.250 -0.368 -1.839 1.00 90.81 97 GLY A N 1
ATOM 767 C CA . GLY A 1 97 ? 1.409 -1.355 -2.518 1.00 90.81 97 GLY A CA 1
ATOM 768 C C . GLY A 1 97 ? 0.506 -2.155 -1.563 1.00 90.81 97 GLY A C 1
ATOM 769 O O . GLY A 1 97 ? 0.764 -2.258 -0.360 1.00 90.81 97 GLY A O 1
ATOM 770 N N . ILE A 1 98 ? -0.516 -2.805 -2.133 1.00 94.31 98 ILE A N 1
ATOM 771 C CA . ILE A 1 98 ? -1.597 -3.539 -1.437 1.00 94.31 98 ILE A CA 1
ATOM 772 C C . ILE A 1 98 ? -1.092 -4.386 -0.261 1.00 94.31 98 ILE A C 1
ATOM 774 O O . ILE A 1 98 ? -1.590 -4.275 0.857 1.00 94.31 98 ILE A O 1
ATOM 778 N N . HIS A 1 99 ? -0.080 -5.227 -0.496 1.00 93.44 99 HIS A N 1
ATOM 779 C CA . HIS A 1 99 ? 0.437 -6.137 0.527 1.00 93.44 99 HIS A CA 1
ATOM 780 C C . HIS A 1 99 ? 1.015 -5.389 1.736 1.00 93.44 99 HIS A C 1
ATOM 782 O O . HIS A 1 99 ? 0.788 -5.776 2.883 1.00 93.44 99 HIS A O 1
ATOM 788 N N . ARG A 1 100 ? 1.739 -4.292 1.489 1.00 92.38 100 ARG A N 1
ATOM 789 C CA . ARG A 1 100 ? 2.371 -3.507 2.547 1.00 92.38 100 ARG A CA 1
ATOM 790 C C . ARG A 1 100 ? 1.330 -2.751 3.365 1.00 92.38 100 ARG A C 1
ATOM 792 O O . ARG A 1 100 ? 1.416 -2.792 4.590 1.00 92.38 100 ARG A O 1
ATOM 799 N N . ILE A 1 101 ? 0.331 -2.139 2.728 1.00 93.94 101 ILE A N 1
ATOM 800 C CA . ILE A 1 101 ? -0.770 -1.491 3.457 1.00 93.94 101 ILE A CA 1
ATOM 801 C C . ILE A 1 101 ? -1.560 -2.505 4.266 1.00 93.94 101 ILE A C 1
ATOM 803 O O . ILE A 1 101 ? -1.785 -2.274 5.448 1.00 93.94 101 ILE A O 1
ATOM 807 N N . ALA A 1 102 ? -1.911 -3.657 3.691 1.00 95.19 102 ALA A N 1
ATOM 808 C CA . ALA A 1 102 ? -2.642 -4.686 4.423 1.00 95.19 102 ALA A CA 1
ATOM 809 C C . ALA A 1 102 ? -1.897 -5.089 5.704 1.00 95.19 102 ALA A C 1
ATOM 811 O O . ALA A 1 102 ? -2.505 -5.160 6.769 1.00 95.19 102 ALA A O 1
ATOM 812 N N . GLN A 1 103 ? -0.576 -5.279 5.629 1.00 93.81 103 GLN A N 1
ATOM 813 C CA . GLN A 1 103 ? 0.250 -5.560 6.803 1.00 93.81 103 GLN A CA 1
ATOM 814 C C . GLN A 1 103 ? 0.278 -4.399 7.804 1.00 93.81 103 GLN A C 1
ATOM 816 O O . GLN A 1 103 ? 0.116 -4.634 8.999 1.00 93.81 103 GLN A O 1
ATOM 821 N N . LEU A 1 104 ? 0.495 -3.163 7.345 1.00 92.00 104 LEU A N 1
ATOM 822 C CA . LEU A 1 104 ? 0.569 -1.985 8.216 1.00 92.00 104 LEU A CA 1
ATOM 823 C C . LEU A 1 104 ? -0.752 -1.741 8.947 1.00 92.00 104 LEU A C 1
ATOM 825 O O . LEU A 1 104 ? -0.755 -1.583 10.166 1.00 92.00 104 LEU A O 1
ATOM 829 N N . THR A 1 105 ? -1.870 -1.791 8.228 1.00 93.06 105 THR A N 1
ATOM 830 C CA . THR A 1 105 ? -3.209 -1.601 8.786 1.00 93.06 105 THR A CA 1
ATOM 831 C C . THR A 1 105 ? -3.550 -2.721 9.770 1.00 93.06 105 THR A C 1
ATOM 833 O O . THR A 1 105 ? -3.970 -2.446 10.892 1.00 93.06 105 THR A O 1
ATOM 836 N N . GLN A 1 106 ? -3.267 -3.986 9.426 1.00 93.69 106 GLN A N 1
ATOM 837 C CA . GLN A 1 106 ? -3.548 -5.144 10.289 1.00 93.69 106 GLN A CA 1
ATOM 838 C C . GLN A 1 106 ? -2.738 -5.190 11.585 1.00 93.69 106 GLN A C 1
ATOM 840 O O . GLN A 1 106 ? -3.099 -5.973 12.468 1.00 93.69 106 GLN A O 1
ATOM 845 N N . ARG A 1 107 ? -1.651 -4.417 11.715 1.00 91.69 107 ARG A N 1
ATOM 846 C CA . ARG A 1 107 ? -0.877 -4.341 12.966 1.00 91.69 107 ARG A CA 1
ATOM 847 C C . ARG A 1 107 ? -1.676 -3.722 14.103 1.00 91.69 107 ARG A C 1
ATOM 849 O O . ARG A 1 107 ? -1.439 -4.079 15.249 1.00 91.69 107 ARG A O 1
ATOM 856 N N . ARG A 1 108 ? -2.586 -2.794 13.794 1.00 90.88 108 ARG A N 1
ATOM 857 C CA . AR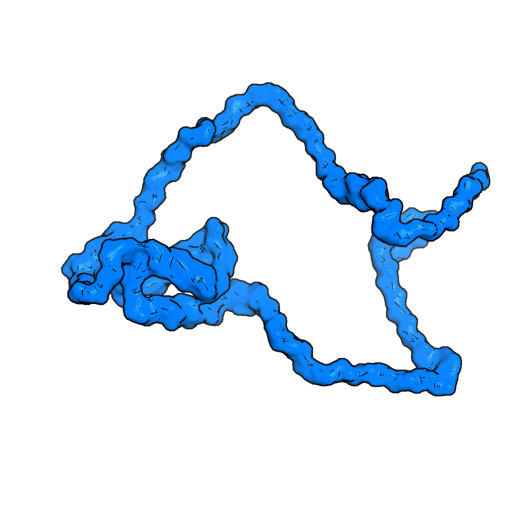G A 1 108 ? -3.306 -2.009 14.806 1.00 90.88 108 ARG A CA 1
ATOM 858 C C . ARG A 1 108 ? -4.818 -2.036 14.644 1.00 90.88 108 ARG A C 1
ATOM 860 O O . ARG A 1 108 ? -5.518 -1.916 15.641 1.00 90.88 108 ARG A O 1
ATOM 867 N N . PHE A 1 109 ? -5.312 -2.211 13.425 1.00 93.44 109 PHE A N 1
ATOM 868 C CA . PHE A 1 109 ? -6.730 -2.133 13.101 1.00 93.44 109 PHE A CA 1
ATOM 869 C C . PHE A 1 109 ? -7.270 -3.476 12.611 1.00 93.44 109 PHE A C 1
ATOM 871 O O . PHE A 1 109 ? -6.529 -4.320 12.091 1.00 93.44 109 PHE A O 1
ATOM 878 N N . TRP A 1 110 ? -8.575 -3.674 12.774 1.00 94.75 110 TRP A N 1
ATOM 879 C CA . TRP A 1 110 ? -9.273 -4.854 12.289 1.00 94.75 110 TRP A CA 1
ATOM 880 C C . TRP A 1 110 ? -10.721 -4.542 11.902 1.00 94.75 110 TRP A C 1
ATOM 882 O O . TRP A 1 110 ? -11.417 -3.810 12.600 1.00 94.75 110 TRP A O 1
ATOM 892 N N . TRP A 1 111 ? -11.163 -5.137 10.798 1.00 94.88 111 TRP A N 1
ATOM 893 C CA . TRP A 1 111 ? -12.560 -5.289 10.395 1.00 94.88 111 TRP A CA 1
ATOM 894 C C . TRP A 1 111 ? -12.650 -6.458 9.389 1.00 94.88 111 TRP A C 1
ATOM 896 O O . TRP A 1 111 ? -11.610 -6.850 8.838 1.00 94.88 111 TRP A O 1
ATOM 906 N N . PRO A 1 112 ? -13.836 -7.048 9.144 1.00 92.88 112 PRO A N 1
ATOM 907 C CA . PRO A 1 112 ? -13.958 -8.289 8.368 1.00 92.88 112 PRO A CA 1
ATOM 908 C C . PRO A 1 112 ? -13.423 -8.208 6.928 1.00 92.88 112 PRO A C 1
ATOM 910 O O . PRO A 1 112 ? -12.706 -9.103 6.482 1.00 92.88 112 PRO A O 1
ATOM 913 N N . SER A 1 113 ? -13.712 -7.118 6.215 1.00 95.12 113 SER A N 1
ATOM 914 C CA . SER A 1 113 ? -13.364 -6.905 4.801 1.00 95.12 113 SER A CA 1
ATOM 915 C C . SER A 1 113 ? -12.005 -6.233 4.568 1.00 95.12 113 SER A C 1
ATOM 917 O O . SER A 1 113 ? -11.657 -5.952 3.426 1.00 95.12 113 SER A O 1
ATOM 919 N N . LEU A 1 114 ? -11.171 -6.046 5.603 1.00 95.06 114 LEU A N 1
ATOM 920 C CA . LEU A 1 114 ? -9.951 -5.220 5.543 1.00 95.06 114 LEU A CA 1
ATOM 921 C C . LEU A 1 114 ? -9.063 -5.485 4.330 1.00 95.06 114 LEU A C 1
ATOM 923 O O . LEU A 1 114 ? -8.624 -4.551 3.668 1.00 95.06 114 LEU A O 1
ATOM 927 N N . ARG A 1 115 ? -8.775 -6.751 4.014 1.00 95.62 115 ARG A N 1
ATOM 928 C CA . ARG A 1 115 ? -7.903 -7.080 2.871 1.00 95.62 115 ARG A CA 1
ATOM 929 C C . ARG A 1 115 ? -8.522 -6.698 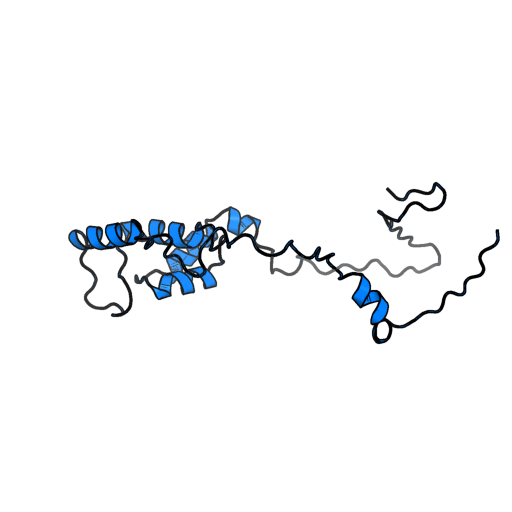1.527 1.00 95.62 115 ARG A C 1
ATOM 931 O O . ARG A 1 115 ? -7.776 -6.329 0.624 1.00 95.62 115 ARG A O 1
ATOM 938 N N . HIS A 1 116 ? -9.840 -6.829 1.405 1.00 96.69 116 HIS A N 1
ATOM 939 C CA . HIS A 1 116 ? -10.582 -6.481 0.201 1.00 96.69 116 HIS A CA 1
ATOM 940 C C . HIS A 1 116 ? -10.600 -4.962 0.023 1.00 96.69 116 HIS A C 1
ATOM 942 O O . HIS A 1 116 ? -10.100 -4.467 -0.983 1.00 96.69 116 HIS A O 1
ATOM 948 N N . ASP A 1 117 ? -10.982 -4.235 1.074 1.00 96.69 117 ASP A N 1
ATOM 949 C CA . ASP A 1 117 ? -11.068 -2.773 1.053 1.00 96.69 117 ASP A CA 1
ATOM 950 C C . ASP A 1 117 ? -9.700 -2.126 0.795 1.00 96.69 117 ASP A C 1
ATOM 952 O O . ASP A 1 117 ? -9.594 -1.165 0.038 1.00 96.69 117 ASP A O 1
ATOM 956 N N . VAL A 1 118 ? -8.616 -2.687 1.352 1.00 96.62 118 VAL A N 1
ATOM 957 C CA . VAL A 1 118 ? -7.241 -2.258 1.035 1.00 96.62 118 VAL A CA 1
ATOM 958 C C . VAL A 1 118 ? -6.927 -2.443 -0.450 1.00 96.62 118 VAL A C 1
ATOM 960 O O . VAL A 1 118 ? -6.317 -1.568 -1.064 1.00 96.62 118 VAL A O 1
ATOM 963 N N . ALA A 1 119 ? -7.280 -3.594 -1.023 1.00 95.94 119 ALA A N 1
ATOM 964 C CA . ALA A 1 119 ? -7.014 -3.878 -2.427 1.00 95.94 119 ALA A CA 1
ATOM 965 C C . ALA A 1 119 ? -7.760 -2.900 -3.338 1.00 95.94 119 ALA A C 1
ATOM 967 O O . ALA A 1 119 ? -7.149 -2.358 -4.259 1.00 95.94 119 ALA A O 1
ATOM 968 N N . ASP A 1 120 ? -9.034 -2.646 -3.065 1.00 96.56 120 ASP A N 1
ATOM 969 C CA . ASP A 1 120 ? -9.856 -1.757 -3.883 1.00 96.56 120 ASP A CA 1
ATOM 970 C C . ASP A 1 120 ? -9.432 -0.298 -3.735 1.00 96.56 120 ASP A C 1
ATOM 972 O O . ASP A 1 120 ? -9.267 0.395 -4.739 1.00 96.56 120 ASP A O 1
ATOM 976 N N . PHE A 1 121 ? -9.111 0.138 -2.516 1.00 96.00 121 PHE A N 1
ATOM 977 C CA . PHE A 1 121 ? -8.589 1.477 -2.260 1.00 96.00 121 PHE A CA 1
ATOM 978 C C . PHE A 1 121 ? -7.283 1.752 -3.020 1.00 96.00 121 PHE A C 1
ATOM 980 O O . PHE A 1 121 ? -7.155 2.761 -3.711 1.00 96.00 121 PHE A O 1
ATOM 987 N N . VAL A 1 122 ? -6.309 0.837 -2.948 1.00 94.31 122 VAL A N 1
ATOM 988 C CA . VAL A 1 122 ? -5.015 1.021 -3.628 1.00 94.31 122 VAL A CA 1
ATOM 989 C C . VAL A 1 122 ? -5.155 0.915 -5.148 1.00 94.31 122 VAL A C 1
ATOM 991 O O . VAL A 1 122 ? -4.457 1.624 -5.868 1.00 94.31 122 VAL A O 1
ATOM 994 N N . ARG A 1 123 ? -6.059 0.066 -5.661 1.00 93.44 123 ARG A N 1
ATOM 995 C CA . ARG A 1 123 ? -6.363 -0.001 -7.104 1.00 93.44 123 ARG A CA 1
ATOM 996 C C . ARG A 1 123 ? -7.005 1.284 -7.619 1.00 93.44 123 ARG A C 1
ATOM 998 O O . ARG A 1 123 ? -6.735 1.659 -8.753 1.00 93.44 123 ARG A O 1
ATOM 1005 N N . ALA A 1 124 ? -7.826 1.941 -6.801 1.00 94.62 124 ALA A N 1
ATOM 1006 C CA . ALA A 1 124 ? -8.460 3.212 -7.138 1.00 94.62 124 ALA A CA 1
ATOM 1007 C C . ALA A 1 124 ? -7.493 4.412 -7.068 1.00 94.62 124 ALA A C 1
ATOM 1009 O O . ALA A 1 124 ? -7.800 5.480 -7.595 1.00 94.62 124 ALA A O 1
ATOM 1010 N N . CYS A 1 125 ? -6.319 4.263 -6.445 1.00 94.12 125 CYS A N 1
ATOM 1011 C CA . CYS A 1 125 ? -5.336 5.336 -6.368 1.00 94.12 125 CYS A CA 1
ATOM 1012 C C . CYS A 1 125 ? -4.633 5.564 -7.717 1.00 94.12 125 CYS A C 1
ATOM 1014 O O . CYS A 1 125 ? -3.884 4.716 -8.207 1.00 94.12 125 CYS A O 1
ATOM 1016 N N . THR A 1 126 ? -4.797 6.765 -8.274 1.00 92.75 126 THR A N 1
ATOM 1017 C CA . THR A 1 126 ? -4.180 7.181 -9.543 1.00 92.75 126 THR A CA 1
ATOM 1018 C C . THR A 1 126 ? -2.655 7.262 -9.466 1.00 92.75 126 THR A C 1
ATOM 1020 O O . THR A 1 126 ? -1.980 6.833 -10.396 1.00 92.75 126 THR A O 1
ATOM 1023 N N . VAL A 1 127 ? -2.099 7.735 -8.346 1.00 91.56 127 VAL A N 1
ATOM 1024 C CA . VAL A 1 127 ? -0.643 7.815 -8.114 1.00 91.56 127 VAL A CA 1
ATOM 1025 C C . VAL A 1 127 ? -0.017 6.418 -8.108 1.00 91.56 127 VAL A C 1
ATOM 1027 O O . VAL A 1 127 ? 0.979 6.166 -8.792 1.00 91.56 127 VAL A O 1
ATOM 1030 N N . CYS A 1 128 ? -0.639 5.472 -7.399 1.00 91.75 128 CYS A N 1
ATOM 1031 C CA . CYS A 1 128 ? -0.238 4.065 -7.408 1.00 91.75 128 CYS A CA 1
ATOM 1032 C C . CYS A 1 128 ? -0.380 3.442 -8.800 1.00 91.75 128 CYS A C 1
ATOM 1034 O O . CYS A 1 128 ? 0.495 2.695 -9.226 1.00 91.75 128 CYS A O 1
ATOM 1036 N N . ALA A 1 129 ? -1.463 3.737 -9.522 1.00 90.00 129 ALA A N 1
ATOM 1037 C CA . ALA A 1 129 ? -1.682 3.215 -10.867 1.00 90.00 129 ALA A CA 1
ATOM 1038 C C . ALA A 1 129 ? -0.620 3.707 -11.865 1.00 90.00 129 ALA A C 1
ATOM 1040 O O . ALA A 1 129 ? -0.108 2.907 -12.640 1.00 90.00 129 ALA A O 1
ATOM 1041 N N . GLN A 1 130 ? -0.247 4.989 -11.807 1.00 89.88 130 GLN A N 1
ATOM 1042 C CA . GLN A 1 130 ? 0.760 5.594 -12.689 1.00 89.88 130 GLN A CA 1
ATOM 1043 C C . GLN A 1 130 ? 2.184 5.113 -12.389 1.00 89.88 130 GLN A C 1
ATOM 1045 O O . GLN A 1 130 ? 2.979 4.915 -13.301 1.00 89.88 130 GLN A O 1
ATOM 1050 N N . SER A 1 131 ? 2.510 4.902 -11.112 1.00 87.00 131 SER A N 1
ATOM 1051 C CA . SER A 1 131 ? 3.824 4.402 -10.680 1.00 87.00 131 SER A CA 1
ATOM 1052 C C . SER A 1 131 ? 3.992 2.891 -10.855 1.00 87.00 131 SER A C 1
ATOM 1054 O O . SER A 1 131 ? 5.102 2.363 -10.750 1.00 87.00 131 SER A O 1
ATOM 1056 N N . ARG A 1 132 ? 2.905 2.163 -11.122 1.00 82.19 132 ARG A N 1
ATOM 1057 C CA . ARG A 1 132 ? 2.940 0.715 -11.283 1.00 82.19 132 ARG A CA 1
ATOM 1058 C C . ARG A 1 132 ? 3.550 0.348 -12.630 1.00 82.19 132 ARG A C 1
ATOM 1060 O O . ARG A 1 132 ? 2.894 0.402 -13.663 1.00 82.19 132 ARG A O 1
ATOM 1067 N N . THR A 1 133 ? 4.785 -0.137 -12.604 1.00 81.06 133 THR A N 1
ATOM 1068 C CA . THR A 1 133 ? 5.388 -0.778 -13.774 1.00 81.06 133 THR A CA 1
ATOM 1069 C C . THR A 1 133 ? 4.599 -2.034 -14.143 1.00 81.06 133 THR A C 1
ATOM 1071 O O . THR A 1 133 ? 4.262 -2.850 -13.271 1.00 81.06 133 THR A O 1
ATOM 1074 N N . SER A 1 134 ? 4.312 -2.205 -15.435 1.00 80.25 134 SER A N 1
ATOM 1075 C CA . SER A 1 134 ? 3.757 -3.459 -15.938 1.00 80.25 134 SER A CA 1
ATOM 1076 C C . SER A 1 134 ? 4.700 -4.611 -15.590 1.00 80.25 134 SER A C 1
ATOM 1078 O O . SER A 1 134 ? 5.909 -4.527 -15.792 1.00 80.25 134 SER A O 1
ATOM 1080 N N . ARG A 1 135 ? 4.138 -5.689 -15.037 1.00 79.50 135 ARG A N 1
ATOM 1081 C CA . ARG A 1 135 ? 4.838 -6.975 -14.870 1.00 79.50 135 ARG A CA 1
ATOM 1082 C C . ARG A 1 135 ? 4.470 -7.968 -15.962 1.00 79.50 135 ARG A C 1
ATOM 1084 O O . ARG A 1 135 ? 4.891 -9.119 -15.897 1.00 79.50 135 ARG A O 1
ATOM 1091 N N . GLN A 1 136 ? 3.624 -7.557 -16.902 1.00 80.44 136 GLN A N 1
ATOM 1092 C CA . GLN A 1 136 ? 3.348 -8.384 -18.059 1.0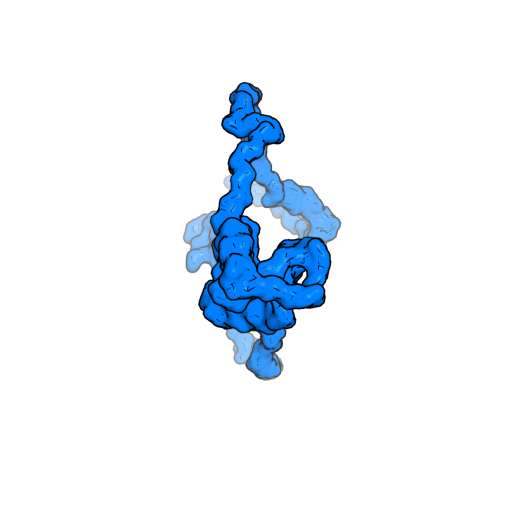0 80.44 136 GLN A CA 1
ATOM 1093 C C . GLN A 1 136 ? 4.590 -8.381 -18.939 1.00 80.44 136 GLN A C 1
ATOM 1095 O O . GLN A 1 136 ? 5.285 -7.366 -19.041 1.00 80.44 136 GLN A O 1
ATOM 1100 N N . LEU A 1 137 ? 4.882 -9.533 -19.540 1.00 78.25 137 LEU A N 1
ATOM 1101 C CA . LEU A 1 137 ? 5.845 -9.555 -20.626 1.00 78.25 137 LEU A CA 1
ATOM 1102 C C . LEU A 1 137 ? 5.353 -8.593 -21.718 1.00 78.25 137 LEU A C 1
ATOM 1104 O O . LEU A 1 137 ? 4.135 -8.427 -21.850 1.00 78.25 137 LEU A O 1
ATOM 1108 N N . PRO A 1 138 ? 6.268 -7.964 -22.475 1.00 77.56 138 PRO A N 1
ATOM 1109 C CA . PRO A 1 138 ? 5.889 -7.249 -23.683 1.00 77.56 138 PRO A CA 1
ATOM 1110 C C . PRO A 1 138 ? 4.922 -8.116 -24.489 1.00 77.56 138 PRO A C 1
ATOM 1112 O O . PRO A 1 138 ? 5.182 -9.303 -24.697 1.00 77.56 138 PRO A O 1
ATOM 1115 N N . GLU A 1 139 ? 3.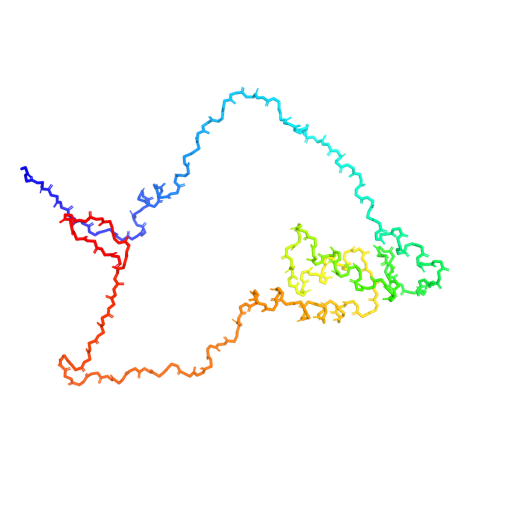775 -7.555 -24.861 1.00 76.38 139 GLU A N 1
ATOM 1116 C CA . GLU A 1 139 ? 2.833 -8.280 -25.701 1.00 76.38 139 GLU A CA 1
ATOM 1117 C C . GLU A 1 139 ? 3.476 -8.486 -27.075 1.00 76.38 139 GLU A C 1
ATOM 1119 O O . GLU A 1 139 ? 3.882 -7.530 -27.733 1.00 76.38 139 GLU A O 1
ATOM 1124 N N . GLY A 1 140 ? 3.595 -9.750 -27.479 1.00 80.75 140 GLY A N 1
ATOM 1125 C CA . GLY A 1 140 ? 4.227 -10.146 -28.733 1.00 80.75 140 GLY A CA 1
ATOM 1126 C C . GLY A 1 140 ? 5.520 -10.934 -28.540 1.00 80.75 140 GLY A C 1
ATOM 1127 O O . GLY A 1 140 ? 6.222 -10.833 -27.535 1.00 80.75 140 GLY A O 1
ATOM 1128 N N . LEU A 1 141 ? 5.830 -11.763 -29.533 1.00 79.19 141 LEU A N 1
ATOM 1129 C CA . LEU A 1 141 ? 7.154 -12.353 -29.666 1.00 79.19 141 LEU A CA 1
ATOM 1130 C C . LEU A 1 141 ? 8.064 -11.297 -30.292 1.00 79.19 141 LEU A C 1
ATOM 1132 O O . LEU A 1 141 ? 7.646 -10.602 -31.216 1.00 79.19 141 LEU A O 1
ATOM 1136 N N . PHE A 1 142 ? 9.304 -11.189 -29.813 1.00 78.00 142 PHE A N 1
ATOM 1137 C CA . PHE A 1 142 ? 10.325 -10.459 -30.559 1.00 78.00 142 PHE A CA 1
ATOM 1138 C C . PHE A 1 142 ? 10.411 -11.073 -31.957 1.00 78.00 142 PHE A C 1
ATOM 1140 O O . PHE A 1 142 ? 10.775 -12.241 -32.085 1.00 78.00 142 PHE A O 1
ATOM 1147 N N . GLU A 1 143 ? 10.053 -10.311 -32.986 1.00 82.25 143 GLU A N 1
ATOM 1148 C CA . GLU A 1 143 ? 10.268 -10.707 -34.372 1.00 82.25 143 GLU A CA 1
ATOM 1149 C C . GLU A 1 143 ? 11.706 -10.316 -34.742 1.00 82.25 143 GLU A C 1
ATOM 1151 O O . GLU A 1 143 ? 12.006 -9.124 -34.869 1.00 82.25 143 GLU A O 1
ATOM 1156 N N . PRO A 1 144 ? 12.646 -11.276 -34.830 1.00 85.38 144 PRO A N 1
ATOM 1157 C CA . PRO A 1 144 ? 14.011 -10.951 -35.200 1.00 85.38 144 PRO A CA 1
ATOM 1158 C C . PRO A 1 144 ? 14.052 -10.482 -36.653 1.00 85.38 144 PRO A C 1
ATOM 1160 O O . PRO A 1 144 ? 13.371 -11.031 -37.521 1.00 85.38 144 PRO A O 1
ATOM 1163 N N . LEU A 1 145 ? 14.911 -9.501 -36.932 1.00 86.25 145 LEU A N 1
ATOM 1164 C CA . LEU A 1 145 ? 15.196 -9.099 -38.305 1.00 86.25 145 LEU A CA 1
ATOM 1165 C C . LEU A 1 145 ? 15.695 -10.309 -39.120 1.00 86.25 145 LEU A C 1
ATOM 1167 O O . LEU A 1 145 ? 16.416 -11.161 -38.586 1.00 86.25 145 LEU A O 1
ATOM 1171 N N . PRO A 1 146 ? 15.348 -10.396 -40.416 1.00 89.50 146 PRO A N 1
ATOM 1172 C CA . PRO A 1 146 ? 15.808 -11.482 -41.267 1.00 89.50 146 PRO A CA 1
ATOM 1173 C C . PRO A 1 146 ? 17.338 -11.503 -41.353 1.00 89.50 146 PRO A C 1
ATOM 1175 O O . PRO A 1 146 ? 17.998 -10.465 -41.384 1.00 89.50 146 PRO A O 1
ATOM 1178 N N . ILE A 1 147 ? 17.911 -12.706 -41.438 1.00 89.69 147 ILE A N 1
ATOM 1179 C CA . ILE A 1 147 ? 19.366 -12.873 -41.521 1.00 89.69 147 ILE A CA 1
ATOM 1180 C C . ILE A 1 147 ? 19.878 -12.250 -42.839 1.00 89.69 147 ILE A C 1
ATOM 1182 O O . ILE A 1 147 ? 19.415 -12.644 -43.919 1.00 89.69 147 ILE A O 1
ATOM 1186 N N . PRO A 1 148 ? 20.845 -11.311 -42.795 1.00 91.81 148 PRO A N 1
ATOM 1187 C CA . PRO A 1 148 ? 21.414 -10.701 -43.993 1.00 91.81 148 PRO A CA 1
ATOM 1188 C C . PRO A 1 148 ? 22.115 -11.748 -44.871 1.00 91.81 148 PRO A C 1
ATOM 1190 O O . PRO A 1 148 ? 22.999 -12.466 -44.416 1.00 91.81 148 PRO A O 1
ATOM 1193 N N . ARG A 1 149 ? 21.757 -11.811 -46.162 1.00 93.75 149 ARG A N 1
ATOM 1194 C CA . ARG A 1 149 ? 22.320 -12.786 -47.128 1.00 93.75 149 ARG A CA 1
ATOM 1195 C C . ARG A 1 149 ? 23.562 -12.297 -47.880 1.00 93.75 149 ARG A C 1
ATOM 1197 O O . ARG A 1 149 ? 24.180 -13.067 -48.606 1.00 93.75 149 ARG A O 1
ATOM 1204 N N . ARG A 1 150 ? 23.903 -11.013 -47.754 1.00 93.94 150 ARG A N 1
ATOM 1205 C CA . ARG A 1 150 ? 25.057 -10.379 -48.412 1.00 93.94 150 ARG A CA 1
ATOM 1206 C C . ARG A 1 150 ? 25.646 -9.273 -47.528 1.00 93.94 150 ARG A C 1
ATOM 1208 O O . ARG A 1 150 ? 24.877 -8.655 -46.778 1.00 93.94 150 ARG A O 1
ATOM 1215 N N . PRO A 1 151 ? 26.956 -8.980 -47.635 1.00 92.31 151 PRO A N 1
ATOM 1216 C CA . PRO A 1 151 ? 27.558 -7.816 -46.989 1.00 92.31 151 PRO A CA 1
ATOM 1217 C C . PRO A 1 151 ? 26.786 -6.531 -47.320 1.00 92.31 151 PRO A C 1
ATOM 1219 O O . PRO A 1 151 ? 26.250 -6.404 -48.422 1.00 92.31 151 PRO A O 1
ATOM 1222 N N . TRP A 1 152 ? 26.714 -5.598 -46.366 1.00 90.62 152 TRP A N 1
ATOM 1223 C CA . TRP A 1 152 ? 26.052 -4.290 -46.521 1.00 90.62 152 TRP A CA 1
ATOM 1224 C C . TRP A 1 152 ? 24.540 -4.322 -46.820 1.00 90.62 152 TRP A C 1
ATOM 1226 O O . TRP A 1 152 ? 23.974 -3.313 -47.223 1.00 90.62 152 TRP A O 1
ATOM 1236 N N . SER A 1 153 ? 23.856 -5.457 -46.630 1.00 90.12 153 SER A N 1
ATOM 1237 C CA . SER A 1 153 ? 22.400 -5.538 -46.854 1.00 90.12 153 SER A CA 1
ATOM 1238 C C . SER A 1 153 ? 21.554 -4.916 -45.747 1.00 90.12 153 SER A C 1
ATOM 1240 O O . SER A 1 153 ? 20.430 -4.510 -46.015 1.00 90.12 153 SER A O 1
ATOM 1242 N N . HIS A 1 154 ? 22.079 -4.871 -44.525 1.00 90.44 154 HIS A N 1
ATOM 1243 C CA . HIS A 1 154 ? 21.426 -4.295 -43.355 1.00 90.44 154 HIS A CA 1
ATOM 1244 C C . HIS A 1 154 ? 22.468 -3.440 -42.632 1.00 90.44 154 HIS A C 1
ATOM 1246 O O . HIS A 1 154 ? 23.580 -3.910 -42.388 1.00 90.44 154 HIS A O 1
ATOM 1252 N N . ILE A 1 155 ? 22.129 -2.186 -42.335 1.00 90.81 155 ILE A N 1
ATOM 1253 C CA . ILE A 1 155 ? 22.995 -1.232 -41.637 1.00 90.81 155 ILE A CA 1
ATOM 1254 C C . ILE A 1 155 ? 22.202 -0.720 -40.439 1.00 90.81 155 ILE A C 1
ATOM 1256 O O . ILE A 1 155 ? 21.139 -0.131 -40.615 1.00 90.81 155 ILE A O 1
ATOM 1260 N N . ALA A 1 156 ? 22.709 -0.970 -39.234 1.00 90.06 156 ALA A N 1
ATOM 1261 C CA . ALA A 1 156 ? 22.205 -0.365 -38.010 1.00 90.06 156 ALA A CA 1
ATOM 1262 C C . ALA A 1 156 ? 23.174 0.745 -37.596 1.00 90.06 156 ALA A C 1
ATOM 1264 O O . ALA A 1 156 ? 24.388 0.538 -37.605 1.00 90.06 156 ALA A O 1
ATOM 1265 N N . VAL A 1 157 ? 22.638 1.917 -37.271 1.00 93.56 157 VAL A N 1
ATOM 1266 C CA . VAL A 1 157 ? 23.408 3.064 -36.784 1.00 93.56 157 VAL A CA 1
ATOM 1267 C C . VAL A 1 157 ? 22.877 3.400 -35.403 1.00 93.56 157 VAL A C 1
ATOM 1269 O O . VAL A 1 157 ? 21.669 3.549 -35.236 1.00 93.56 157 VAL A O 1
ATOM 1272 N N . ASP A 1 158 ? 23.782 3.500 -34.440 1.00 90.31 158 ASP A N 1
ATOM 1273 C CA . ASP A 1 158 ? 23.488 3.961 -33.088 1.00 90.31 158 ASP A CA 1
ATOM 1274 C C . ASP A 1 158 ? 24.384 5.162 -32.774 1.00 90.31 158 ASP A C 1
ATOM 1276 O O . ASP A 1 158 ? 25.517 5.245 -33.264 1.00 90.31 158 ASP A O 1
ATOM 1280 N N . PHE A 1 159 ? 23.869 6.104 -31.992 1.00 86.62 159 PHE A N 1
ATOM 1281 C CA . PHE A 1 159 ? 24.569 7.330 -31.631 1.00 86.62 159 PHE A CA 1
ATOM 1282 C C . PHE A 1 159 ? 24.901 7.305 -30.143 1.00 86.62 159 PHE A C 1
ATOM 1284 O O . PHE A 1 159 ? 24.020 7.277 -29.292 1.00 86.62 159 PHE A O 1
ATOM 1291 N N . LEU A 1 160 ? 26.193 7.368 -29.832 1.00 84.38 160 LEU A N 1
ATOM 1292 C CA . LEU A 1 160 ? 26.663 7.628 -28.477 1.00 84.38 160 LEU A CA 1
ATOM 1293 C C . LEU A 1 160 ? 26.640 9.139 -28.237 1.00 84.38 160 LEU A C 1
ATOM 1295 O O . LEU A 1 160 ? 27.436 9.870 -28.832 1.00 84.38 160 LEU A O 1
ATOM 1299 N N . THR A 1 161 ? 25.724 9.595 -27.388 1.00 85.00 161 THR A N 1
ATOM 1300 C CA . THR A 1 161 ? 25.634 10.991 -26.940 1.00 85.00 161 THR A CA 1
ATOM 1301 C C . THR A 1 161 ? 26.406 11.199 -25.635 1.00 85.00 161 THR A C 1
ATOM 1303 O O . THR A 1 161 ? 26.844 10.241 -24.997 1.00 85.00 161 THR A O 1
ATOM 1306 N N . ASP A 1 162 ? 26.598 12.462 -25.248 1.00 83.31 162 ASP A N 1
ATOM 1307 C CA . ASP A 1 162 ? 27.154 12.872 -23.948 1.00 83.31 162 ASP A CA 1
ATOM 1308 C C . ASP A 1 162 ? 28.622 12.478 -23.710 1.00 83.31 162 ASP A C 1
ATOM 1310 O O . ASP A 1 162 ? 29.085 12.325 -22.577 1.00 83.31 162 ASP A O 1
ATOM 1314 N N . LEU A 1 163 ? 29.395 12.357 -24.791 1.00 85.00 163 LEU A N 1
ATOM 1315 C CA . LEU A 1 163 ? 30.842 12.184 -24.704 1.00 85.00 163 LEU A CA 1
ATOM 1316 C C . LEU A 1 163 ? 31.535 13.511 -24.337 1.00 85.00 163 LEU A C 1
ATOM 1318 O O . LEU A 1 163 ? 31.115 14.576 -24.803 1.00 85.00 163 LEU A O 1
ATOM 1322 N N . PRO A 1 164 ? 32.618 13.472 -23.534 1.00 83.69 164 PRO A N 1
ATOM 1323 C CA . PRO A 1 164 ? 33.396 14.664 -23.219 1.00 83.69 164 PRO A CA 1
ATOM 1324 C C . PRO A 1 164 ? 33.978 15.282 -24.493 1.00 83.69 164 PRO A C 1
ATOM 1326 O O . PRO A 1 164 ? 34.369 14.573 -25.423 1.00 83.69 164 PRO A O 1
ATOM 1329 N N . ASP A 1 165 ? 34.046 16.612 -24.519 1.00 82.94 165 ASP A N 1
ATOM 1330 C CA . ASP A 1 165 ? 34.479 17.359 -25.697 1.00 82.94 165 ASP A CA 1
ATOM 1331 C C . ASP A 1 165 ? 35.928 17.002 -26.064 1.00 82.94 165 ASP A C 1
ATOM 1333 O O . ASP A 1 165 ? 36.857 17.163 -25.265 1.00 82.94 165 ASP A O 1
ATOM 1337 N N . SER A 1 166 ? 36.125 16.490 -27.280 1.00 79.69 166 SER A N 1
ATOM 1338 C CA . SER A 1 166 ? 37.442 16.107 -27.786 1.00 79.69 166 SER A CA 1
ATOM 1339 C C . SER A 1 166 ? 37.793 16.972 -28.990 1.00 79.69 166 SER A C 1
ATOM 1341 O O . SER A 1 166 ? 37.293 16.764 -30.097 1.00 79.69 166 SER A O 1
ATOM 1343 N N . SER A 1 167 ? 38.647 17.974 -28.767 1.00 77.81 167 SER A N 1
ATOM 1344 C CA . SER A 1 167 ? 39.196 18.843 -29.819 1.00 77.81 167 SER A CA 1
ATOM 1345 C C . SER A 1 167 ? 38.133 19.450 -30.754 1.00 77.81 167 SER A C 1
ATOM 1347 O O . SER A 1 167 ? 38.318 19.473 -31.971 1.00 77.81 167 SER A O 1
ATOM 1349 N N . GLY A 1 168 ? 37.016 19.928 -30.192 1.00 73.56 168 GLY A N 1
ATOM 1350 C CA . GLY A 1 168 ? 35.942 20.602 -30.932 1.00 73.56 168 GLY A CA 1
ATOM 1351 C C . GLY A 1 168 ? 34.933 19.666 -31.603 1.00 73.56 168 GLY A C 1
ATOM 1352 O O . GLY A 1 168 ? 34.102 20.128 -32.384 1.00 73.56 168 GLY A O 1
ATOM 1353 N N . ARG A 1 169 ? 34.992 18.358 -31.325 1.00 69.75 169 ARG A N 1
ATOM 1354 C CA . ARG A 1 169 ? 33.961 17.389 -31.715 1.00 69.75 169 ARG A CA 1
ATOM 1355 C C . ARG A 1 169 ? 33.065 17.136 -30.513 1.00 69.75 169 ARG A C 1
ATOM 1357 O O . ARG A 1 169 ? 33.451 16.422 -29.590 1.00 69.75 169 ARG A O 1
ATOM 1364 N N . THR A 1 170 ? 31.874 17.718 -30.561 1.00 62.78 170 THR A N 1
ATOM 1365 C CA . THR A 1 170 ? 30.832 17.528 -29.554 1.00 62.78 170 THR A CA 1
ATOM 1366 C C . THR A 1 170 ? 29.802 16.523 -30.064 1.00 62.78 170 THR A C 1
ATOM 1368 O O . THR A 1 170 ? 29.348 16.615 -31.203 1.00 62.78 170 THR A O 1
ATOM 1371 N N . PHE A 1 171 ? 29.453 15.550 -29.223 1.00 61.44 171 PHE A N 1
ATOM 1372 C CA . PHE A 1 171 ? 28.374 14.589 -29.459 1.00 61.44 171 PHE A CA 1
ATOM 1373 C C . PHE A 1 171 ? 27.201 14.988 -28.554 1.00 61.44 171 PHE A C 1
ATOM 1375 O O . PHE A 1 171 ? 27.083 14.486 -27.436 1.00 61.44 171 PHE A O 1
ATOM 1382 N N . ARG A 1 172 ? 26.422 15.981 -28.999 1.00 60.84 172 ARG A N 1
ATOM 1383 C CA . ARG A 1 172 ? 25.164 16.410 -28.366 1.00 60.84 172 ARG A CA 1
ATOM 1384 C C . ARG A 1 172 ? 23.968 15.850 -29.116 1.00 60.84 172 ARG A C 1
ATOM 1386 O O . ARG A 1 172 ? 24.097 15.692 -30.350 1.00 60.84 172 ARG A O 1
#

pLDDT: mean 79.31, std 15.34, range [42.84, 96.69]

Radius of gyration: 29.79 Å; Cα contacts (8 Å, |Δi|>4): 82; chains: 1; bounding box: 77×36×71 Å

Sequence (172 aa):
MRFDFSVTYRPGSKNSKADALSCQLEFKSPPSHPNPILPYSFILASIQWNLIKEIQRAHAEEAPPAAFPPSKLYVPALLHLRVLQWVHDSPSNGHPGIHRIAQLTQRRFWWPSLRHDVADFVRACTVCAQSRTSRQLPEGLFEPLPIPRRPWSHIAVDFLTDLPDSSGRTFR

Foldseek 3Di:
DDDDDDDDDDDPVPVVPVVVVVPDDPPPPDPPDDDPPDPPDDCPDDCPPVLVVVQVVCCVVPPDDPDDDPQAREGDPVCLLVLLCCQQVPPVNPRDDLVVSLVVCVNHHDDDCNSVSSNVSSVPDPVSVVPDDDPDDPPDDPDDDDDDPDPPPDDDDDADADDPDDPNDHRD

InterPro domains:
  IPR041588 Integrase zinc-binding domain [PF17921] (75-133)